Protein AF-A0A7Z1D3R0-F1 (afdb_monomer)

Structure (mmCIF, N/CA/C/O backbone):
data_AF-A0A7Z1D3R0-F1
#
_entry.id   AF-A0A7Z1D3R0-F1
#
l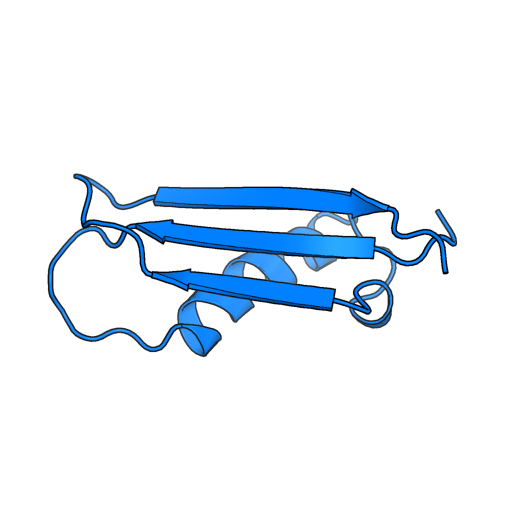oop_
_atom_site.group_PDB
_atom_site.id
_atom_site.type_symbol
_atom_site.label_atom_id
_atom_site.label_alt_id
_atom_site.label_comp_id
_atom_site.label_asym_id
_atom_site.label_entity_id
_atom_site.label_seq_id
_atom_site.pdbx_PDB_ins_code
_atom_site.Cartn_x
_atom_site.Cartn_y
_atom_site.Cartn_z
_atom_site.occupancy
_atom_site.B_iso_or_equiv
_atom_site.auth_seq_id
_atom_site.auth_comp_id
_atom_site.auth_asym_id
_atom_site.auth_atom_id
_atom_site.pdbx_PDB_model_num
ATOM 1 N N . MET A 1 1 ? 7.185 -5.634 -18.009 1.00 54.19 1 MET A N 1
ATOM 2 C CA . MET A 1 1 ? 6.807 -4.200 -18.050 1.00 54.19 1 MET A CA 1
ATOM 3 C C . MET A 1 1 ? 7.964 -3.399 -17.472 1.00 54.19 1 MET A C 1
ATOM 5 O O . MET A 1 1 ? 8.208 -3.547 -16.291 1.00 54.19 1 MET A O 1
ATOM 9 N N . SER A 1 2 ? 8.707 -2.617 -18.259 1.00 64.19 2 SER A N 1
ATOM 10 C CA . SER A 1 2 ? 9.921 -1.906 -17.799 1.00 64.19 2 SER A CA 1
ATOM 11 C C . SER A 1 2 ? 9.678 -0.443 -17.382 1.00 64.19 2 SER A C 1
ATOM 13 O O . SER A 1 2 ? 10.602 0.362 -17.410 1.00 64.19 2 SER A O 1
ATOM 15 N N . GLY A 1 3 ? 8.432 -0.068 -17.082 1.00 79.25 3 GLY A N 1
ATOM 16 C CA . GLY A 1 3 ? 8.071 1.307 -16.721 1.00 79.25 3 GLY A CA 1
ATOM 17 C C . GLY A 1 3 ? 8.183 1.561 -15.219 1.00 79.25 3 GLY A C 1
ATOM 18 O O . GLY A 1 3 ? 7.925 0.651 -14.429 1.00 79.25 3 GLY A O 1
ATOM 19 N N . ARG A 1 4 ? 8.532 2.799 -14.850 1.00 91.00 4 ARG A N 1
ATOM 20 C CA . ARG A 1 4 ? 8.455 3.296 -13.472 1.00 91.00 4 ARG A CA 1
ATOM 21 C C . ARG A 1 4 ? 6.997 3.494 -13.077 1.00 91.00 4 ARG A C 1
ATOM 23 O O . ARG A 1 4 ? 6.177 3.959 -13.876 1.00 91.00 4 ARG A O 1
ATOM 30 N N . LEU A 1 5 ? 6.670 3.104 -11.856 1.00 92.75 5 LEU A N 1
ATOM 31 C CA . LEU A 1 5 ? 5.317 3.112 -11.327 1.00 92.75 5 LEU A CA 1
ATOM 32 C C . LEU A 1 5 ? 5.236 4.014 -10.100 1.00 92.75 5 LEU A C 1
ATOM 34 O O . LEU A 1 5 ? 6.204 4.206 -9.368 1.00 92.75 5 LEU A O 1
ATOM 38 N N . ALA A 1 6 ? 4.031 4.499 -9.848 1.00 93.88 6 ALA A N 1
ATOM 39 C CA . ALA A 1 6 ? 3.641 5.069 -8.576 1.00 93.88 6 ALA A CA 1
ATOM 40 C C . ALA A 1 6 ? 2.515 4.239 -7.964 1.00 93.88 6 ALA A C 1
ATOM 42 O O . ALA A 1 6 ? 1.645 3.711 -8.670 1.00 93.88 6 ALA A O 1
ATOM 43 N N . ILE A 1 7 ? 2.507 4.162 -6.637 1.00 94.38 7 ILE A N 1
ATOM 44 C CA . ILE A 1 7 ? 1.442 3.540 -5.860 1.00 94.38 7 ILE A CA 1
ATOM 45 C C . ILE A 1 7 ? 0.885 4.528 -4.840 1.00 94.38 7 ILE A C 1
ATOM 47 O O . ILE A 1 7 ? 1.608 5.182 -4.087 1.00 94.38 7 ILE A O 1
ATOM 51 N N . LYS A 1 8 ? -0.444 4.614 -4.799 1.00 96.31 8 LYS A N 1
ATOM 52 C CA . LYS A 1 8 ? -1.188 5.346 -3.779 1.00 96.31 8 LYS A CA 1
ATOM 53 C C . LYS A 1 8 ? -2.047 4.381 -2.977 1.00 96.31 8 LYS A C 1
ATOM 55 O O . LYS A 1 8 ? -2.893 3.686 -3.541 1.00 96.31 8 LYS A O 1
ATOM 60 N N . VAL A 1 9 ? -1.859 4.390 -1.662 1.00 97.12 9 VAL A N 1
ATOM 61 C CA . VAL A 1 9 ? -2.575 3.552 -0.700 1.00 97.12 9 VAL A CA 1
ATOM 62 C C . VAL A 1 9 ? -3.393 4.421 0.252 1.00 97.12 9 VAL A C 1
ATOM 64 O O . VAL A 1 9 ? -2.887 5.371 0.850 1.00 97.12 9 VAL A O 1
ATOM 67 N N . ILE A 1 10 ? -4.667 4.078 0.422 1.00 97.75 10 ILE A N 1
ATOM 68 C CA . ILE A 1 10 ? -5.543 4.638 1.454 1.00 97.75 10 ILE A CA 1
ATOM 69 C C . ILE A 1 10 ? -5.807 3.541 2.483 1.00 97.75 10 ILE A C 1
ATOM 71 O O . ILE A 1 10 ? -6.425 2.525 2.164 1.00 97.75 10 ILE A O 1
ATOM 75 N N . ALA A 1 11 ? -5.330 3.748 3.710 1.00 97.50 11 ALA A N 1
ATOM 76 C CA . ALA A 1 11 ? -5.481 2.813 4.817 1.00 97.50 11 ALA A CA 1
ATOM 77 C C . ALA A 1 11 ? -6.672 3.187 5.703 1.00 97.50 11 ALA A C 1
ATOM 79 O O . ALA A 1 11 ? -6.585 4.118 6.505 1.00 97.50 11 ALA A O 1
ATOM 80 N N . GLU A 1 12 ? -7.767 2.441 5.585 1.00 97.25 12 GLU A N 1
ATOM 81 C CA . GLU A 1 12 ? -8.986 2.607 6.381 1.00 97.25 12 GLU A CA 1
ATOM 82 C C . GLU A 1 12 ? -9.050 1.479 7.421 1.00 97.25 12 GLU A C 1
ATOM 84 O O . GLU A 1 12 ? -9.450 0.357 7.104 1.00 97.25 12 GLU A O 1
ATOM 89 N N . PRO A 1 13 ? -8.583 1.710 8.661 1.00 96.25 13 PRO A N 1
ATOM 90 C CA . PRO A 1 13 ? -8.436 0.639 9.641 1.00 96.25 13 PRO A CA 1
ATOM 91 C C . PRO A 1 13 ? -9.799 0.114 10.134 1.00 96.25 13 PRO A C 1
ATOM 93 O O . PRO A 1 13 ? -10.790 0.838 10.094 1.00 96.25 13 PRO A O 1
ATOM 96 N N . PRO A 1 14 ? -9.866 -1.112 10.679 1.00 96.62 14 PRO A N 1
ATOM 97 C CA . PRO A 1 14 ? -11.110 -1.659 11.234 1.00 96.62 14 PRO A CA 1
ATOM 98 C C . PRO A 1 14 ? -11.548 -0.987 12.545 1.00 96.62 14 PRO A C 1
ATOM 100 O O . PRO A 1 14 ? -12.688 -1.126 12.976 1.00 96.62 14 PRO A O 1
ATOM 103 N N . ASP A 1 15 ? -10.630 -0.294 13.220 1.00 95.00 15 ASP A N 1
ATOM 104 C CA . ASP A 1 15 ? -10.839 0.307 14.534 1.00 95.00 15 ASP A CA 1
ATOM 105 C C . ASP A 1 15 ? -9.874 1.492 14.751 1.00 95.00 15 ASP A C 1
ATOM 107 O O . ASP A 1 15 ? -9.013 1.780 13.916 1.00 95.00 15 ASP A O 1
ATOM 111 N N . LYS A 1 16 ? -10.000 2.183 15.892 1.00 92.12 16 LYS A N 1
ATOM 112 C CA . LYS A 1 16 ? -9.175 3.354 16.249 1.00 92.12 16 LYS A CA 1
ATOM 113 C C . LYS A 1 16 ? -7.836 3.005 16.917 1.00 92.12 16 LYS A C 1
ATOM 115 O O . LYS A 1 16 ? -7.169 3.903 17.428 1.00 92.12 16 LYS A O 1
ATOM 120 N N . ARG A 1 17 ? -7.426 1.730 16.957 1.00 93.81 17 ARG A N 1
ATOM 121 C CA . ARG A 1 17 ? -6.117 1.364 17.518 1.00 93.81 17 ARG A CA 1
ATOM 122 C C . ARG A 1 17 ? -5.003 1.968 16.675 1.00 93.81 17 ARG A C 1
ATOM 124 O O . ARG A 1 17 ? -5.073 2.001 15.442 1.00 93.81 17 ARG A O 1
ATOM 131 N N . ARG A 1 18 ? -3.948 2.401 17.363 1.00 91.62 18 ARG A N 1
ATOM 132 C CA . ARG A 1 18 ? -2.731 2.896 16.730 1.00 91.62 18 ARG A CA 1
ATOM 133 C C . ARG A 1 18 ? -2.112 1.780 15.886 1.00 91.62 18 ARG A C 1
ATOM 135 O O . ARG A 1 18 ? -1.917 0.669 16.368 1.00 91.62 18 ARG A O 1
ATOM 142 N N . ARG A 1 19 ? -1.846 2.095 14.623 1.00 93.56 19 ARG A N 1
ATOM 143 C CA . ARG A 1 19 ? -1.133 1.253 13.661 1.00 93.56 19 ARG A CA 1
ATOM 144 C C . ARG A 1 19 ? -0.243 2.150 12.833 1.00 93.56 19 ARG A C 1
ATOM 146 O O . ARG A 1 19 ? -0.727 3.174 12.333 1.00 93.56 19 ARG A O 1
ATOM 153 N N . ASP A 1 20 ? 1.007 1.766 12.691 1.00 94.62 20 ASP A N 1
ATOM 154 C CA . ASP A 1 20 ? 1.961 2.499 11.875 1.00 94.62 20 ASP A CA 1
ATOM 155 C C . ASP A 1 20 ? 1.657 2.251 10.390 1.00 94.62 20 ASP A C 1
ATOM 157 O O . ASP A 1 20 ? 1.197 1.173 10.001 1.00 94.62 20 ASP A O 1
ATOM 161 N N . LEU A 1 21 ? 1.764 3.302 9.572 1.00 95.25 21 LEU A N 1
ATOM 162 C CA . LEU A 1 21 ? 1.376 3.224 8.161 1.00 95.25 21 LEU A CA 1
ATOM 163 C C . LEU A 1 21 ? 2.373 2.400 7.346 1.00 95.25 21 LEU A C 1
ATOM 165 O O . LEU A 1 21 ? 1.956 1.701 6.436 1.00 95.25 21 LEU A O 1
ATOM 169 N N . ASP A 1 22 ? 3.652 2.428 7.696 1.00 94.12 22 ASP A N 1
ATOM 170 C CA . ASP A 1 22 ? 4.702 1.594 7.105 1.00 94.12 22 ASP A CA 1
ATOM 171 C C . ASP A 1 22 ? 4.407 0.093 7.261 1.00 94.12 22 ASP A C 1
ATOM 173 O O . ASP A 1 22 ? 4.455 -0.651 6.285 1.00 94.12 22 ASP A O 1
ATOM 177 N N . ASN A 1 23 ? 3.980 -0.344 8.448 1.00 92.94 23 ASN A N 1
ATOM 178 C CA . ASN A 1 23 ? 3.572 -1.727 8.696 1.00 92.94 23 ASN A CA 1
ATOM 179 C C . ASN A 1 23 ? 2.362 -2.129 7.845 1.00 92.94 23 ASN A C 1
ATOM 181 O O . ASN A 1 23 ? 2.291 -3.250 7.342 1.00 92.94 23 ASN A O 1
ATOM 185 N N . ILE A 1 24 ? 1.410 -1.209 7.665 1.00 94.31 24 ILE A N 1
ATOM 186 C CA . ILE A 1 24 ? 0.251 -1.432 6.794 1.00 94.31 24 ILE A CA 1
ATOM 187 C C . ILE A 1 24 ? 0.663 -1.457 5.321 1.00 94.31 24 ILE A C 1
ATOM 189 O O . ILE A 1 24 ? 0.102 -2.244 4.571 1.00 94.31 24 ILE A O 1
ATOM 193 N N . LEU A 1 25 ? 1.604 -0.606 4.909 1.00 95.06 25 LEU A N 1
ATOM 194 C CA . LEU A 1 25 ? 2.096 -0.480 3.537 1.00 95.06 25 LEU A CA 1
ATOM 195 C C . LEU A 1 25 ? 2.936 -1.683 3.104 1.00 95.06 25 LEU A C 1
ATOM 197 O O . LEU A 1 25 ? 2.881 -2.071 1.941 1.00 95.06 25 LEU A O 1
ATOM 201 N N . LYS A 1 26 ? 3.678 -2.300 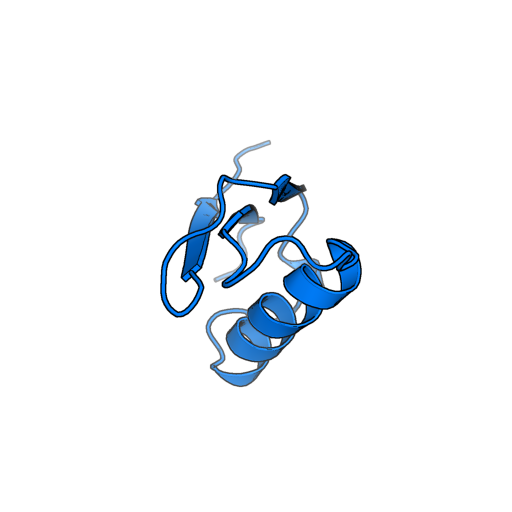4.025 1.00 92.50 26 LYS A N 1
ATOM 202 C CA . LYS A 1 26 ? 4.517 -3.458 3.714 1.00 92.50 26 LYS A CA 1
ATOM 203 C C . LYS A 1 26 ? 3.706 -4.628 3.148 1.00 92.50 26 LYS A C 1
ATOM 205 O O . LYS A 1 26 ? 4.067 -5.184 2.121 1.00 92.50 26 LYS A O 1
ATOM 210 N N . ALA A 1 27 ? 2.564 -4.945 3.760 1.00 91.94 27 ALA A N 1
ATOM 211 C CA . ALA A 1 27 ? 1.720 -6.065 3.339 1.00 91.94 27 ALA A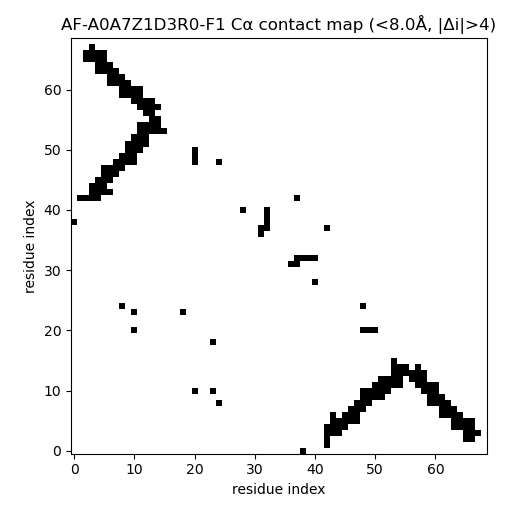 CA 1
ATOM 212 C C . ALA A 1 27 ? 1.228 -5.997 1.869 1.00 91.94 27 ALA A C 1
ATOM 214 O O . ALA A 1 27 ? 1.361 -6.998 1.166 1.00 91.94 27 ALA A O 1
ATOM 215 N N . PRO A 1 28 ? 0.661 -4.881 1.359 1.00 91.12 28 PRO A N 1
ATOM 216 C CA . PRO A 1 28 ? 0.278 -4.775 -0.043 1.00 91.12 28 PRO A CA 1
ATOM 217 C C . PRO A 1 28 ? 1.481 -4.758 -0.991 1.00 91.12 28 PRO A C 1
ATOM 219 O O . PRO A 1 28 ? 1.353 -5.309 -2.078 1.00 91.12 28 PRO A O 1
ATOM 222 N N . LEU A 1 29 ? 2.630 -4.184 -0.609 1.00 91.12 29 LEU A N 1
ATOM 223 C CA . LEU A 1 29 ? 3.842 -4.256 -1.438 1.00 91.12 29 LEU A CA 1
ATOM 224 C C . LEU A 1 29 ? 4.319 -5.708 -1.584 1.00 91.12 29 LEU A C 1
ATOM 226 O O . LEU A 1 29 ? 4.438 -6.194 -2.706 1.00 91.12 29 LEU A O 1
ATOM 230 N N . ASP A 1 30 ? 4.455 -6.429 -0.467 1.00 90.31 30 ASP A N 1
ATOM 231 C CA . ASP A 1 30 ? 4.834 -7.847 -0.455 1.00 90.31 30 ASP A CA 1
ATOM 232 C C . ASP A 1 30 ? 3.858 -8.693 -1.294 1.00 90.31 30 ASP A C 1
ATOM 234 O O . ASP A 1 30 ? 4.273 -9.552 -2.072 1.00 90.31 30 ASP A O 1
ATOM 238 N N . ALA A 1 31 ? 2.549 -8.433 -1.183 1.00 90.56 31 ALA A N 1
ATOM 239 C CA . ALA A 1 31 ? 1.525 -9.152 -1.937 1.00 90.56 31 ALA A CA 1
ATOM 240 C C . ALA A 1 31 ? 1.599 -8.893 -3.451 1.00 90.56 31 ALA A C 1
ATOM 242 O O . ALA A 1 31 ? 1.413 -9.824 -4.234 1.00 90.56 31 ALA A O 1
ATOM 243 N N . LEU A 1 32 ? 1.868 -7.654 -3.877 1.00 89.69 32 LEU A N 1
ATOM 244 C CA . LEU A 1 32 ? 2.000 -7.300 -5.295 1.00 89.69 32 LEU A CA 1
ATOM 245 C C . LEU A 1 32 ? 3.241 -7.940 -5.925 1.00 89.69 32 LEU A C 1
ATOM 247 O O . LEU A 1 32 ? 3.157 -8.453 -7.045 1.00 89.69 32 LEU A O 1
ATOM 251 N N . THR A 1 33 ? 4.355 -7.961 -5.193 1.00 87.38 33 THR A N 1
ATOM 252 C CA . THR A 1 33 ? 5.585 -8.646 -5.607 1.00 87.38 33 THR A CA 1
ATOM 253 C C . THR A 1 33 ? 5.369 -10.157 -5.663 1.00 87.38 33 THR A C 1
ATOM 255 O O . THR A 1 33 ? 5.664 -10.789 -6.674 1.00 87.38 33 THR A O 1
ATOM 258 N N . HIS A 1 34 ? 4.766 -10.753 -4.629 1.00 89.12 34 HIS A N 1
ATOM 259 C CA . HIS A 1 34 ? 4.503 -12.195 -4.594 1.00 89.12 34 HIS A CA 1
ATOM 260 C C . HIS A 1 34 ? 3.519 -12.653 -5.681 1.00 89.12 34 HIS A C 1
ATOM 262 O O . HIS A 1 34 ? 3.668 -13.741 -6.234 1.00 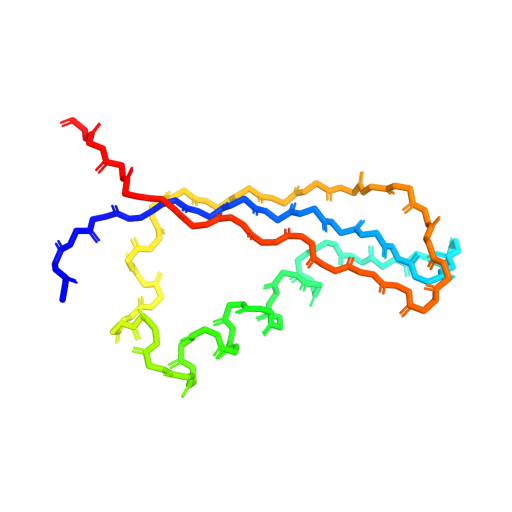89.12 34 HIS A O 1
ATOM 268 N N . ALA A 1 35 ? 2.531 -11.822 -6.023 1.00 88.75 35 ALA A N 1
ATOM 269 C CA . ALA A 1 35 ? 1.588 -12.094 -7.104 1.00 88.75 35 ALA A CA 1
ATOM 270 C C . ALA A 1 35 ? 2.194 -11.921 -8.512 1.00 88.75 35 ALA A C 1
ATOM 272 O O . ALA A 1 35 ? 1.508 -12.188 -9.499 1.00 88.75 35 ALA A O 1
ATOM 273 N N . GLY A 1 36 ? 3.443 -11.452 -8.629 1.00 85.88 36 GLY A N 1
ATOM 274 C CA . GLY A 1 36 ? 4.102 -11.189 -9.910 1.00 85.88 36 GLY A CA 1
ATOM 275 C C . GLY A 1 36 ? 3.510 -10.004 -10.680 1.00 85.88 36 GLY A C 1
ATOM 276 O O . GLY A 1 36 ? 3.728 -9.884 -11.885 1.00 85.88 36 GLY A O 1
ATOM 277 N N . VAL A 1 37 ? 2.744 -9.133 -10.006 1.00 83.62 37 VAL A N 1
ATOM 278 C CA . VAL A 1 37 ? 2.242 -7.876 -10.595 1.00 83.62 37 VAL A CA 1
ATOM 279 C C . VAL A 1 37 ? 3.409 -6.926 -10.868 1.00 83.62 37 VAL A C 1
ATOM 281 O O . VAL A 1 37 ? 3.393 -6.172 -11.841 1.00 83.62 37 VAL A O 1
ATOM 284 N N . LEU A 1 38 ? 4.430 -7.000 -10.017 1.00 81.19 38 LEU A N 1
ATOM 285 C CA . LEU A 1 38 ? 5.697 -6.295 -10.132 1.00 81.19 38 LEU A CA 1
ATOM 286 C C . LEU A 1 38 ? 6.792 -7.329 -10.388 1.00 81.19 38 LEU A C 1
ATOM 288 O O . LEU A 1 38 ? 6.766 -8.414 -9.810 1.00 81.19 38 LEU A O 1
ATOM 292 N N . MET A 1 39 ? 7.737 -7.000 -11.263 1.00 76.31 39 MET A N 1
ATOM 293 C CA . MET A 1 39 ? 8.955 -7.791 -11.447 1.00 76.31 39 MET A CA 1
ATOM 294 C C . MET A 1 39 ? 9.947 -7.530 -10.310 1.00 76.31 39 MET A C 1
ATOM 296 O O . MET A 1 39 ? 10.667 -8.448 -9.935 1.00 76.31 39 MET A O 1
ATOM 300 N N . ASP A 1 40 ? 9.961 -6.302 -9.781 1.00 76.94 40 ASP A N 1
ATOM 301 C CA . ASP A 1 40 ? 10.790 -5.886 -8.649 1.00 76.94 40 ASP A CA 1
ATOM 302 C C . ASP A 1 40 ? 10.118 -4.741 -7.863 1.00 76.94 40 ASP A C 1
ATOM 304 O O . ASP A 1 40 ? 9.339 -3.972 -8.439 1.00 76.94 40 ASP A O 1
ATOM 308 N N . ASP A 1 41 ? 10.408 -4.609 -6.567 1.00 72.25 41 ASP A N 1
ATOM 309 C CA . ASP A 1 41 ? 9.917 -3.501 -5.736 1.00 72.25 41 ASP A CA 1
ATOM 310 C C . ASP A 1 41 ? 10.569 -2.161 -6.118 1.00 72.25 41 ASP A C 1
ATOM 312 O O . ASP A 1 41 ? 9.918 -1.115 -6.038 1.00 72.25 41 ASP A O 1
ATOM 316 N N . GLU A 1 42 ? 11.778 -2.211 -6.688 1.00 84.31 42 GLU A N 1
ATOM 317 C CA . GLU A 1 42 ? 12.476 -1.080 -7.307 1.00 84.31 42 GLU A CA 1
ATOM 318 C C . GLU A 1 42 ? 11.680 -0.404 -8.435 1.00 84.31 42 GLU A C 1
ATOM 320 O O . GLU A 1 42 ? 12.036 0.691 -8.867 1.00 84.31 42 GLU A O 1
ATOM 325 N N . GLN A 1 43 ? 10.603 -1.016 -8.943 1.00 88.38 43 GLN A N 1
ATOM 326 C CA . GLN A 1 43 ? 9.758 -0.395 -9.965 1.00 88.38 43 GLN A CA 1
ATOM 327 C C . GLN A 1 43 ? 8.920 0.780 -9.448 1.00 88.38 43 GLN A C 1
ATOM 329 O O . GLN A 1 43 ? 8.455 1.580 -10.267 1.00 88.38 43 GLN A O 1
ATOM 334 N N . PHE A 1 44 ? 8.691 0.883 -8.136 1.00 90.94 44 PHE A N 1
ATOM 335 C CA . PHE A 1 44 ? 7.992 2.023 -7.552 1.00 90.94 44 PHE A CA 1
ATOM 336 C C . PHE A 1 44 ? 8.961 3.153 -7.208 1.00 90.94 44 PHE A C 1
ATOM 338 O O . PHE A 1 44 ? 9.632 3.112 -6.181 1.00 90.94 44 PHE A O 1
ATOM 345 N N . ASP A 1 45 ? 8.951 4.213 -8.011 1.00 92.50 45 ASP A N 1
ATOM 346 C CA . ASP A 1 45 ? 9.711 5.432 -7.701 1.00 92.50 45 ASP A CA 1
ATOM 347 C C . ASP A 1 45 ? 8.923 6.363 -6.759 1.00 92.50 45 ASP A C 1
ATOM 349 O O . ASP A 1 45 ? 9.504 7.194 -6.061 1.00 92.50 45 ASP A O 1
ATOM 353 N N . GLU A 1 46 ? 7.592 6.223 -6.711 1.00 93.75 46 GLU A N 1
ATOM 354 C CA . GLU A 1 46 ? 6.720 7.002 -5.831 1.00 93.75 46 GLU A CA 1
ATOM 355 C C . GLU A 1 46 ? 5.780 6.087 -5.033 1.00 93.75 46 GLU A C 1
ATOM 357 O O . GLU A 1 46 ? 4.943 5.368 -5.588 1.00 93.75 46 GLU A O 1
ATOM 362 N N . ILE A 1 47 ? 5.867 6.163 -3.702 1.00 94.69 47 ILE A N 1
ATOM 363 C CA . ILE A 1 47 ? 4.995 5.431 -2.782 1.00 94.69 47 ILE A CA 1
ATOM 364 C C . ILE A 1 47 ? 4.319 6.421 -1.837 1.00 94.69 47 ILE A C 1
ATOM 366 O O . ILE A 1 47 ? 4.957 7.032 -0.984 1.00 94.69 47 ILE A O 1
ATOM 370 N N . ASN A 1 48 ? 2.998 6.545 -1.955 1.00 96.44 48 ASN A N 1
ATOM 371 C CA . ASN A 1 48 ? 2.187 7.379 -1.076 1.00 96.44 48 ASN A CA 1
ATOM 372 C C . ASN A 1 48 ? 1.224 6.519 -0.268 1.00 96.44 48 ASN A C 1
ATOM 374 O O . ASN A 1 48 ? 0.380 5.828 -0.837 1.00 96.44 48 ASN A O 1
ATOM 378 N N . ILE A 1 49 ? 1.261 6.638 1.056 1.00 97.31 49 ILE A N 1
ATOM 379 C CA . ILE A 1 49 ? 0.238 6.069 1.932 1.00 97.31 49 ILE A CA 1
ATOM 380 C C . ILE A 1 49 ? -0.390 7.150 2.803 1.00 97.31 49 ILE A C 1
ATOM 382 O O . ILE A 1 49 ? 0.295 7.980 3.395 1.00 97.31 49 ILE A O 1
ATOM 386 N N . VAL A 1 50 ? -1.717 7.122 2.903 1.00 97.00 50 VAL A N 1
ATOM 387 C CA . VAL A 1 50 ? -2.482 8.034 3.756 1.00 97.00 50 VAL A CA 1
ATOM 388 C C . VAL A 1 50 ? -3.427 7.263 4.664 1.00 97.00 50 VAL A C 1
ATOM 390 O O . VAL A 1 50 ? -3.981 6.227 4.289 1.00 97.00 50 VAL A O 1
ATOM 393 N N . ARG A 1 51 ? -3.641 7.785 5.873 1.00 96.56 51 ARG A N 1
ATOM 394 C CA . ARG A 1 51 ? -4.637 7.249 6.803 1.00 96.56 51 ARG A CA 1
ATOM 395 C C . ARG A 1 51 ? -6.024 7.777 6.432 1.00 96.56 51 ARG A C 1
ATOM 397 O O . ARG A 1 51 ? -6.234 8.986 6.410 1.00 96.56 51 ARG A O 1
ATOM 404 N N . GLY A 1 52 ? -6.953 6.869 6.162 1.00 95.62 52 GLY A N 1
ATOM 405 C CA . GLY A 1 52 ? -8.373 7.153 5.971 1.00 95.62 52 GLY A CA 1
ATOM 406 C C . GLY A 1 52 ? -9.179 7.047 7.269 1.00 95.62 52 GLY A C 1
ATOM 407 O O . GLY A 1 52 ? -8.629 6.889 8.363 1.00 95.62 52 GLY A O 1
ATOM 408 N N . GLN A 1 53 ? -10.504 7.126 7.143 1.00 96.06 53 GLN A N 1
ATOM 409 C CA . GLN A 1 53 ? -11.421 6.915 8.265 1.00 96.06 53 GLN A CA 1
ATOM 410 C C . GLN A 1 53 ? -11.581 5.416 8.567 1.00 96.06 53 GLN A C 1
ATOM 412 O O . GLN A 1 53 ? -11.479 4.605 7.648 1.00 96.06 53 GLN A O 1
ATOM 417 N N . PRO A 1 54 ? -11.836 5.016 9.826 1.00 96.44 54 PRO A N 1
ATOM 418 C CA . PRO A 1 54 ? -12.116 3.621 10.132 1.00 96.44 54 PRO A CA 1
ATOM 419 C C . PRO A 1 54 ? -13.385 3.113 9.434 1.00 96.44 54 PRO A C 1
ATOM 421 O O . PRO A 1 54 ? -14.405 3.803 9.432 1.00 96.44 54 PRO A O 1
ATOM 424 N N . VAL A 1 55 ? -13.341 1.893 8.898 1.00 96.81 55 VAL A N 1
ATOM 425 C CA . VAL A 1 55 ? -14.486 1.214 8.263 1.00 96.81 55 VAL A CA 1
ATOM 426 C C . VAL A 1 55 ? -14.642 -0.189 8.838 1.00 96.81 55 VAL A C 1
ATOM 428 O O . VAL A 1 55 ? -13.652 -0.823 9.192 1.00 96.81 55 VAL A O 1
ATOM 431 N N . SER A 1 56 ? -15.872 -0.703 8.931 1.00 96.38 56 SER A N 1
ATOM 432 C CA . SER A 1 56 ? -16.103 -2.066 9.432 1.00 96.38 56 SER A CA 1
ATOM 433 C C . SER A 1 56 ? -15.314 -3.093 8.609 1.00 96.38 56 SER A C 1
ATOM 435 O O . SER A 1 56 ? -15.364 -3.066 7.381 1.00 96.38 56 SER A O 1
ATOM 437 N N . GLY A 1 57 ? -14.556 -3.964 9.282 1.00 95.31 57 GLY A N 1
ATOM 438 C CA . GLY A 1 57 ? -13.694 -4.975 8.650 1.00 95.31 57 GLY A CA 1
ATOM 439 C C . GLY A 1 57 ? -12.352 -4.457 8.116 1.00 95.31 57 GLY A C 1
ATOM 440 O O . GLY A 1 57 ? -11.455 -5.257 7.869 1.00 95.31 57 GLY A O 1
ATOM 441 N N . GLY A 1 58 ? -12.169 -3.136 8.030 1.00 95.94 58 GLY A N 1
ATOM 442 C CA . GLY A 1 58 ? -10.980 -2.510 7.459 1.00 95.94 58 GLY A CA 1
ATOM 443 C C . GLY A 1 58 ? -10.917 -2.624 5.933 1.00 95.94 58 GLY A C 1
ATOM 444 O O . GLY A 1 58 ? -11.507 -3.512 5.320 1.00 95.94 58 GLY A O 1
ATOM 445 N N . ARG A 1 59 ? -10.200 -1.696 5.300 1.00 96.25 59 ARG A N 1
ATOM 446 C CA . ARG A 1 59 ? -10.019 -1.663 3.847 1.00 96.25 59 ARG A CA 1
ATOM 447 C C . ARG A 1 59 ? -8.682 -1.029 3.477 1.00 96.25 59 ARG A C 1
A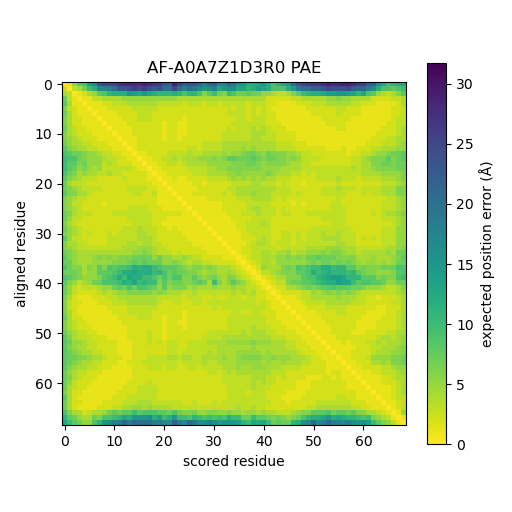TOM 449 O O . ARG A 1 59 ? -8.224 -0.083 4.118 1.00 96.25 59 ARG A O 1
ATOM 456 N N . LEU A 1 60 ? -8.080 -1.546 2.409 1.00 96.38 60 LEU A N 1
ATOM 457 C CA . LEU A 1 60 ? -6.964 -0.910 1.719 1.00 96.38 60 LEU A CA 1
ATOM 458 C C . LEU A 1 60 ? -7.401 -0.557 0.302 1.00 96.38 60 LEU A C 1
ATOM 460 O O . LEU A 1 60 ? -7.689 -1.437 -0.505 1.00 96.38 60 LEU A O 1
ATOM 464 N N . GLY A 1 61 ? -7.468 0.739 0.010 1.00 95.69 61 GLY A N 1
ATOM 465 C CA . GLY A 1 61 ? -7.625 1.228 -1.355 1.00 95.69 61 GLY A CA 1
ATOM 466 C C . GLY A 1 61 ? -6.253 1.358 -1.999 1.00 95.69 61 GLY A C 1
ATOM 467 O O . GLY A 1 61 ? -5.448 2.153 -1.522 1.00 95.69 61 GLY A O 1
ATOM 468 N N . VAL A 1 62 ? -5.987 0.603 -3.064 1.00 94.94 62 VAL A N 1
ATOM 469 C CA . VAL A 1 62 ? -4.702 0.618 -3.777 1.00 94.94 62 VAL A CA 1
ATOM 470 C C . VAL A 1 62 ? -4.917 1.117 -5.199 1.00 94.94 62 VAL A C 1
ATOM 472 O O . VAL A 1 62 ? -5.787 0.622 -5.915 1.00 94.94 62 VAL A O 1
ATOM 475 N N . LYS A 1 63 ? -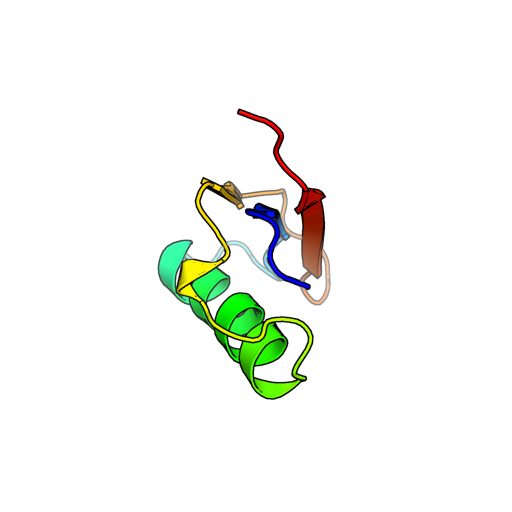4.114 2.095 -5.618 1.00 94.81 63 LYS A N 1
ATOM 476 C CA . LYS A 1 63 ? -4.063 2.574 -6.998 1.00 94.81 63 LYS A CA 1
ATOM 477 C C . LYS A 1 63 ? -2.622 2.557 -7.482 1.00 94.81 63 LYS A C 1
ATOM 479 O O . LYS A 1 63 ? -1.777 3.204 -6.876 1.00 94.81 63 LYS A O 1
ATOM 484 N N . ILE A 1 64 ? -2.382 1.852 -8.581 1.00 93.00 64 ILE A N 1
ATOM 485 C CA . ILE A 1 64 ? -1.085 1.773 -9.255 1.00 93.00 64 ILE A CA 1
ATOM 486 C C . ILE A 1 64 ? -1.227 2.451 -10.614 1.00 93.00 64 ILE A C 1
ATOM 488 O O . ILE A 1 64 ? -2.235 2.257 -11.297 1.00 93.00 64 ILE A O 1
ATOM 492 N N . TYR A 1 65 ? -0.256 3.273 -10.990 1.00 93.19 65 TYR A N 1
ATOM 493 C CA . TYR A 1 65 ? -0.243 3.951 -12.284 1.00 93.19 65 TYR A CA 1
ATOM 494 C C . TYR A 1 65 ? 1.194 4.166 -12.773 1.00 93.19 65 TYR A C 1
ATOM 496 O O . TYR A 1 65 ? 2.099 4.310 -11.951 1.00 93.19 65 TYR A O 1
ATOM 504 N N . PRO A 1 66 ? 1.428 4.164 -14.098 1.00 92.50 66 PRO A N 1
ATOM 505 C CA . PRO A 1 66 ? 2.727 4.525 -14.646 1.00 92.50 66 PRO A CA 1
ATOM 506 C C . PRO A 1 66 ? 3.011 6.004 -14.394 1.00 92.50 66 PRO A C 1
ATOM 508 O O . PRO A 1 66 ? 2.099 6.834 -14.454 1.00 92.50 66 PRO A O 1
ATOM 511 N N . ILE A 1 67 ? 4.278 6.325 -14.160 1.00 90.50 67 ILE A N 1
ATOM 512 C CA . ILE A 1 67 ? 4.758 7.704 -14.151 1.00 90.50 67 ILE A CA 1
ATOM 513 C C . ILE A 1 67 ? 5.610 7.951 -15.391 1.00 90.50 67 ILE A C 1
ATOM 515 O O . ILE A 1 67 ? 6.338 7.075 -15.858 1.00 90.50 67 ILE A O 1
ATOM 519 N N . MET A 1 68 ? 5.475 9.147 -15.953 1.00 80.38 68 MET A N 1
ATOM 520 C CA . MET A 1 68 ? 6.321 9.639 -17.033 1.00 80.38 68 MET A CA 1
ATOM 521 C C . MET A 1 68 ? 7.131 10.782 -16.433 1.00 80.38 68 MET A C 1
ATOM 523 O O . MET A 1 68 ? 6.543 11.763 -15.978 1.00 80.38 68 MET A O 1
ATOM 527 N N . HIS A 1 69 ? 8.446 10.602 -16.363 1.00 65.69 69 HIS A N 1
ATOM 528 C CA . HIS A 1 69 ? 9.376 11.689 -16.073 1.00 65.69 69 HIS A CA 1
ATOM 529 C C . HIS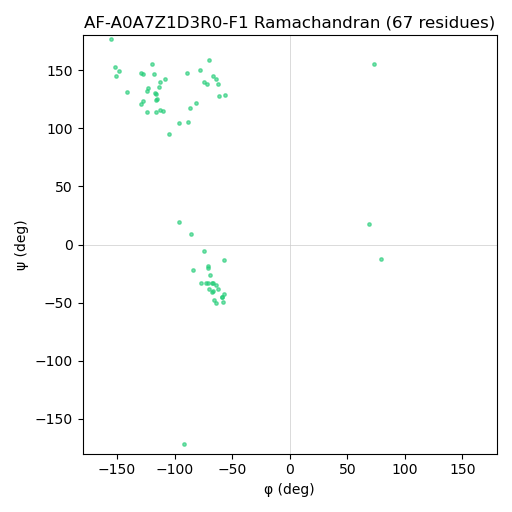 A 1 69 ? 9.653 12.491 -17.343 1.00 65.69 69 HIS A C 1
ATOM 531 O O . HIS A 1 69 ? 9.697 11.866 -18.429 1.00 65.69 69 HIS A O 1
#

Organism: Shigella sonnei (NCBI:txid624)

Sequence (69 aa):
MSGRLAIKVIAEPPDKRRRDLDNILKAPLDALTHAGVLMDDEQFDEINIVRGQPVSGGRLGVKIYPIMH

pLDDT: mean 90.69, std 8.36, range [54.19, 97.75]

Mean predicted aligned error: 3.86 Å

Foldseek 3Di:
DQFAKAKEKEWAAQDDDDDDQVVVQVVVLVVCCVVVVDVDSVSYPYYHYDYDHHDHVIDMDMDMDTDDD

Nearest PDB structures (foldseek):
  2h8c-assembly2_C  TM=9.437E-01  e=3.628E-06  Escherichia coli
  1q8r-assembly1_B  TM=9.620E-01  e=2.556E-05  Escherichia coli
  2h8e-assembly1_A  TM=9.772E-01  e=2.734E-05  Escherichia coli
  1q8r-assembly1_A  TM=9.311E-01  e=3.579E-05  Escherichia coli
  2h8c-assembly2_D  TM=9.469E-01  e=2.061E-04  Escherichia coli

Radius of gyration: 12.94 Å; Cα contacts (8 Å, |Δi|>4): 107; chains: 1; bounding box: 29×24×36 Å

Solvent-accessible surface area (backbone atoms only — not comparable to full-atom values): 4239 Å² total; per-residue (Å²): 134,95,64,47,27,33,39,41,37,37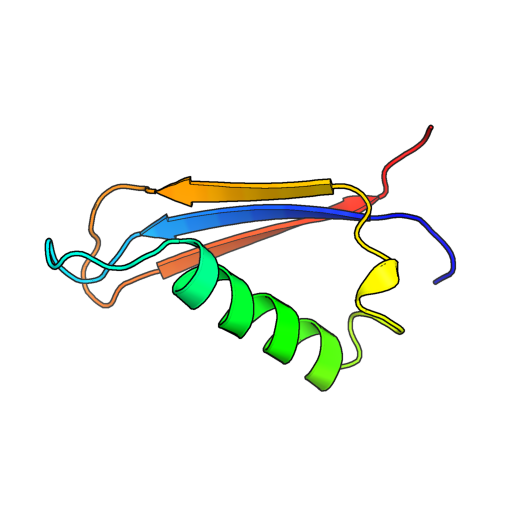,42,17,40,57,55,90,71,92,72,63,64,66,71,60,50,48,56,60,52,54,49,37,46,75,69,60,79,34,96,51,78,84,37,52,80,39,82,45,78,45,84,52,66,66,36,86,86,37,49,75,51,77,47,76,47,80,59,83,133

InterPro domains:
  IPR008822 Holliday junct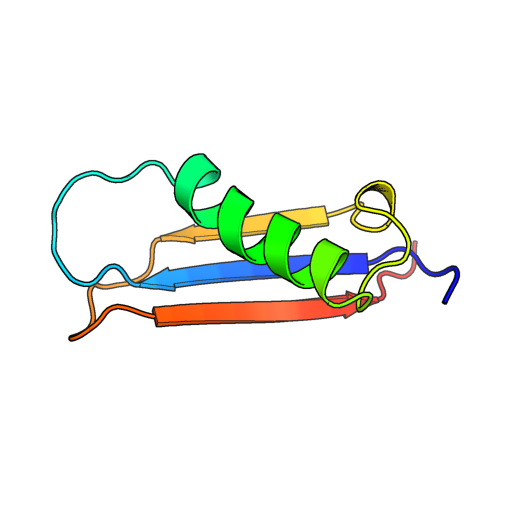ion resolvase RusA-like [PF05866] (12-64)
  IPR036614 Holliday junction resolvase RusA-like superfamily [G3DSA:3.30.1330.70] (1-68)
  IPR036614 Holliday junction resolvase RusA-like superfamily [SSF103084] (2-65)

Secondary structure (DSSP, 8-state):
----EEEEEEEE-SSSS---HHHHHHHHHHHHHHTTS-S-GGGEEEEEEEE----TT-EEEEEEEE---